Protein AF-A0A392SGS9-F1 (afdb_monomer_lite)

Foldseek 3Di:
DVVVVVCCVVCPCVVVVVVVVVVVVVVVVCVVVCALVNQLVVLPVPDDPPDPSSVVSNVPRDDDD

Radius of gyration: 18.76 Å; chains: 1; bounding box: 36×31×45 Å

Organism: NCBI:txid97028

Sequence (65 aa):
MKELASIIETGSNSKEVRRIFRAVRLTMALRPKLTAPVLSSFIDHVLPPASDSHSRLSSYLPNPK

Secondary structure (DSSP, 8-state):
-HHHHHHHHT-TTHHHHHHHHHHHHHHHHHGGG--HHHHHHHHHHHS-TT-HHHHHHHTTSPPP-

Structure (mmCIF, N/CA/C/O backbone):
data_AF-A0A392SGS9-F1
#
_entry.id   AF-A0A392SGS9-F1
#
loop_
_atom_site.group_PDB
_atom_site.id
_atom_site.type_symbol
_atom_site.labe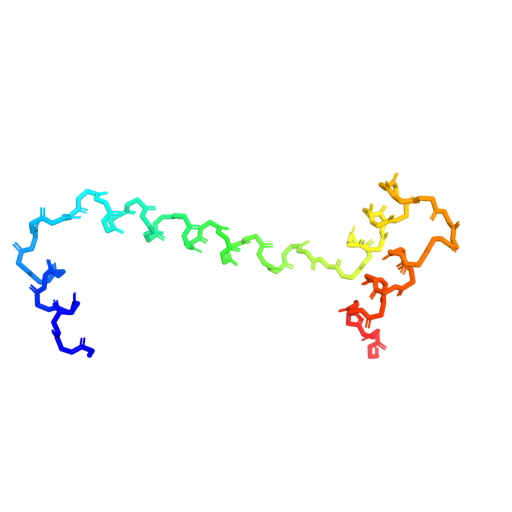l_atom_id
_atom_site.label_alt_id
_atom_site.label_comp_id
_atom_site.label_asym_id
_atom_site.label_entity_id
_atom_site.label_seq_id
_atom_site.pdbx_PDB_ins_code
_atom_site.Cartn_x
_atom_site.Cartn_y
_atom_site.Cartn_z
_atom_site.occupancy
_atom_site.B_iso_or_equiv
_atom_site.auth_seq_id
_atom_site.auth_comp_id
_atom_site.auth_asym_id
_atom_site.auth_atom_id
_atom_site.pdbx_PDB_model_num
ATOM 1 N N . MET A 1 1 ? -0.471 20.753 20.658 1.00 50.41 1 MET A N 1
ATOM 2 C CA . MET A 1 1 ? -0.818 19.345 20.982 1.00 50.41 1 MET A CA 1
ATOM 3 C C . MET A 1 1 ? -1.883 19.199 22.071 1.00 50.41 1 MET A C 1
ATOM 5 O O . MET A 1 1 ? -2.711 18.314 21.934 1.00 50.41 1 MET A O 1
ATOM 9 N N . LYS A 1 2 ? -1.908 20.034 23.125 1.00 57.97 2 LYS A N 1
ATOM 10 C CA . LYS A 1 2 ? -2.885 19.914 24.232 1.00 57.97 2 LYS A CA 1
ATOM 11 C C . LYS A 1 2 ? -4.356 20.131 23.833 1.00 57.97 2 LYS A C 1
ATOM 13 O O . LYS A 1 2 ? -5.236 19.517 24.413 1.00 57.97 2 LYS A O 1
ATOM 18 N N . GLU A 1 3 ? -4.607 20.949 22.818 1.00 57.84 3 GLU A N 1
ATOM 19 C CA . GLU A 1 3 ? -5.962 21.325 22.390 1.00 57.84 3 GLU A CA 1
ATOM 20 C C . GLU A 1 3 ? -6.712 20.204 21.647 1.00 57.84 3 GLU A C 1
ATOM 22 O O . GLU A 1 3 ? -7.909 20.020 21.827 1.00 57.84 3 GLU A O 1
ATOM 27 N N . LEU A 1 4 ? -6.004 19.368 20.876 1.00 60.41 4 LEU A N 1
ATOM 28 C CA . LEU A 1 4 ? -6.618 18.192 20.245 1.00 60.41 4 LEU A CA 1
ATOM 29 C C . LEU A 1 4 ? -6.980 17.116 21.276 1.00 60.41 4 LEU A C 1
ATOM 31 O O . LEU A 1 4 ? -7.981 16.424 21.112 1.00 60.41 4 LEU A O 1
ATOM 35 N N . ALA A 1 5 ? -6.193 16.992 22.349 1.00 62.47 5 ALA A N 1
ATOM 36 C CA . ALA A 1 5 ? -6.477 16.057 23.43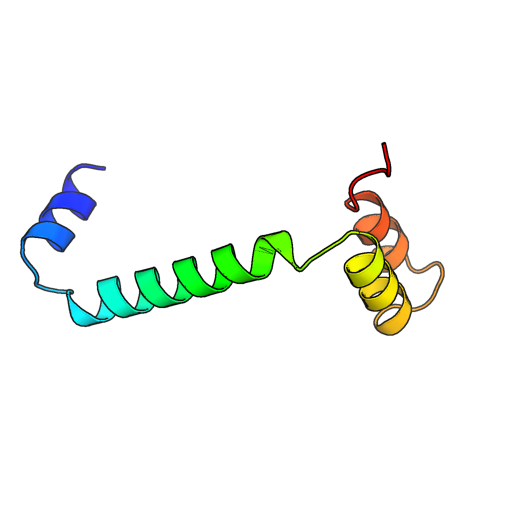3 1.00 62.47 5 ALA A CA 1
ATOM 37 C C . ALA A 1 5 ? -7.731 16.468 24.225 1.00 62.47 5 ALA A C 1
ATOM 39 O O . ALA A 1 5 ? -8.591 15.624 24.471 1.00 62.47 5 ALA A O 1
ATOM 40 N N . SER A 1 6 ? -7.895 17.760 24.534 1.00 64.44 6 SER A N 1
ATOM 41 C CA . SER A 1 6 ? -9.055 18.253 25.291 1.00 64.44 6 SER A CA 1
ATOM 42 C C . SER A 1 6 ? -10.378 18.141 24.520 1.00 64.44 6 SER A C 1
ATOM 44 O O . SER A 1 6 ? -11.413 17.838 25.115 1.00 64.44 6 SER A O 1
ATOM 46 N N . ILE A 1 7 ? -10.363 18.318 23.192 1.00 62.78 7 ILE A N 1
ATOM 47 C CA . ILE A 1 7 ? -11.545 18.146 22.320 1.00 62.78 7 ILE A CA 1
ATOM 48 C C . ILE A 1 7 ? -11.953 16.663 22.201 1.00 62.78 7 ILE A C 1
ATOM 50 O O . ILE A 1 7 ? -13.136 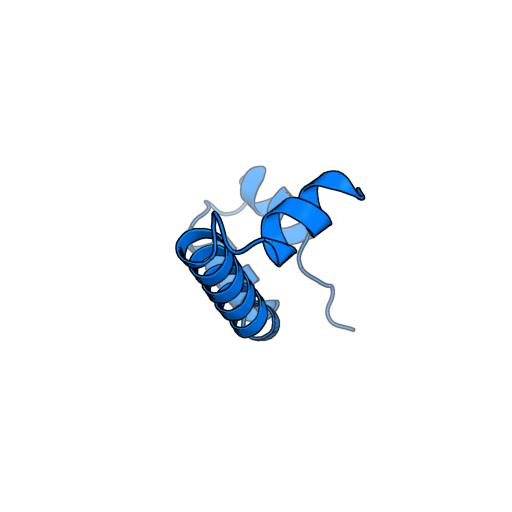16.345 22.047 1.00 62.78 7 ILE A O 1
ATOM 54 N N . ILE A 1 8 ? -10.991 15.738 22.293 1.00 62.47 8 ILE A N 1
ATOM 55 C CA . ILE A 1 8 ? -11.255 14.290 22.326 1.00 62.47 8 ILE A CA 1
ATOM 56 C C . ILE A 1 8 ? -11.836 13.877 23.686 1.00 62.47 8 ILE A C 1
ATOM 58 O O . ILE A 1 8 ? -12.822 13.137 23.719 1.00 62.47 8 ILE A O 1
ATOM 62 N N . GLU A 1 9 ? -11.269 14.373 24.790 1.00 64.19 9 GLU A N 1
ATOM 63 C CA . GLU A 1 9 ? -11.734 14.084 26.157 1.00 64.19 9 GLU A CA 1
ATOM 64 C C . GLU A 1 9 ? -13.154 14.599 26.430 1.00 64.19 9 GLU A C 1
ATOM 66 O O . GLU A 1 9 ? -13.933 13.927 27.101 1.00 64.19 9 GLU A O 1
ATOM 71 N N . THR A 1 10 ? -13.538 15.743 25.857 1.00 65.00 10 THR A N 1
ATOM 72 C CA . THR A 1 10 ? -14.876 16.340 26.040 1.00 65.00 10 THR A CA 1
ATOM 73 C C . THR A 1 10 ? -15.990 15.658 25.237 1.00 65.00 10 THR A C 1
ATOM 75 O O . THR A 1 10 ? -17.151 16.049 25.335 1.00 65.00 10 THR A O 1
ATOM 78 N N . GLY A 1 11 ? -15.689 14.628 24.437 1.00 58.38 11 GLY A N 1
ATOM 79 C CA . GLY A 1 11 ? -16.703 13.802 23.766 1.00 58.38 11 GLY A CA 1
ATOM 80 C C . GLY A 1 11 ? -17.493 14.496 22.643 1.00 58.38 11 GLY A C 1
ATOM 81 O O . GLY A 1 11 ? -18.295 13.835 21.978 1.00 58.38 11 GLY A O 1
ATOM 82 N N . SER A 1 12 ? -17.223 15.776 22.368 1.00 59.59 12 SER A N 1
ATOM 83 C CA . SER A 1 12 ? -17.950 16.606 21.394 1.00 59.59 12 SER A CA 1
ATOM 84 C C . SER A 1 12 ? -17.870 16.060 19.955 1.00 59.59 12 SER A C 1
ATOM 86 O O . SER A 1 12 ? -18.827 16.160 19.196 1.00 59.59 12 SER A O 1
ATOM 88 N N . ASN A 1 13 ? -16.798 15.327 19.615 1.00 58.72 13 ASN A N 1
ATOM 89 C CA . ASN A 1 13 ? -16.620 14.668 18.309 1.00 58.72 13 ASN A CA 1
ATOM 90 C C . ASN A 1 13 ? -16.530 13.135 18.381 1.00 58.72 13 ASN A C 1
ATOM 92 O O . ASN A 1 13 ? -15.948 12.475 17.516 1.00 58.72 13 ASN A O 1
ATOM 96 N N . SER A 1 14 ? -17.141 12.520 19.397 1.00 68.75 14 SER A N 1
ATOM 97 C CA . SER A 1 14 ? -16.992 11.088 19.691 1.00 68.75 14 SER A CA 1
ATOM 98 C C . SER A 1 14 ? -17.301 10.161 18.496 1.00 68.75 14 SER A C 1
ATOM 100 O O . SER A 1 14 ? -16.650 9.132 18.309 1.00 68.75 14 SER A O 1
ATOM 102 N N . LYS A 1 15 ? -18.267 10.506 17.628 1.00 80.38 15 LYS A N 1
ATOM 103 C CA . LYS A 1 15 ? -18.586 9.7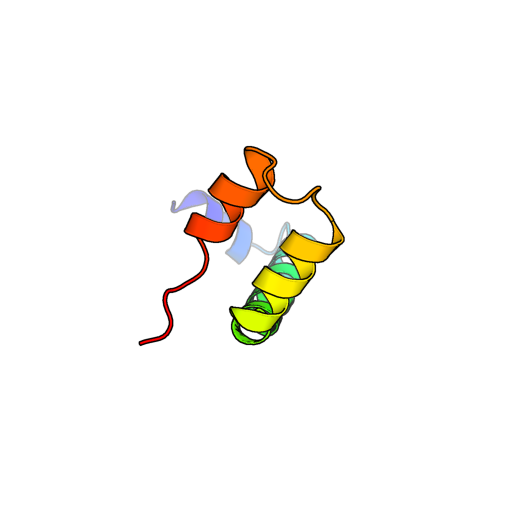06 16.424 1.00 80.38 15 LYS A CA 1
ATOM 104 C C . LYS A 1 15 ? -17.516 9.814 15.333 1.00 80.38 15 LYS A C 1
ATOM 106 O O . LYS A 1 15 ? -17.225 8.812 14.684 1.00 80.38 15 LYS A O 1
ATOM 111 N N . GLU A 1 16 ? -16.956 10.995 15.111 1.00 80.31 16 GLU A N 1
ATOM 112 C CA . GLU A 1 16 ? -15.919 11.228 14.098 1.00 80.31 16 GLU A CA 1
ATOM 113 C C . GLU A 1 16 ? -14.583 10.650 14.529 1.00 80.31 16 GLU A C 1
ATOM 115 O O . GLU A 1 16 ? -13.983 9.886 13.777 1.00 80.31 16 GLU A O 1
ATOM 120 N N . VAL A 1 17 ? -14.198 10.874 15.784 1.00 81.69 17 VAL A N 1
ATOM 121 C CA . VAL A 1 17 ? -12.995 10.280 16.376 1.00 81.69 17 VAL A CA 1
ATOM 122 C C . VAL A 1 17 ? -13.055 8.752 16.296 1.00 81.69 17 VAL A C 1
ATOM 124 O O . VAL A 1 17 ? -12.091 8.116 15.871 1.00 81.69 17 VAL A O 1
ATOM 127 N N . ARG A 1 18 ? -14.212 8.137 16.592 1.00 83.62 18 ARG A N 1
ATOM 128 C CA . ARG A 1 18 ? -14.398 6.686 16.408 1.00 83.62 18 ARG A CA 1
ATOM 129 C C . ARG A 1 18 ? -14.274 6.243 14.951 1.00 83.62 18 ARG A C 1
ATOM 131 O O . ARG A 1 18 ? -13.701 5.184 14.704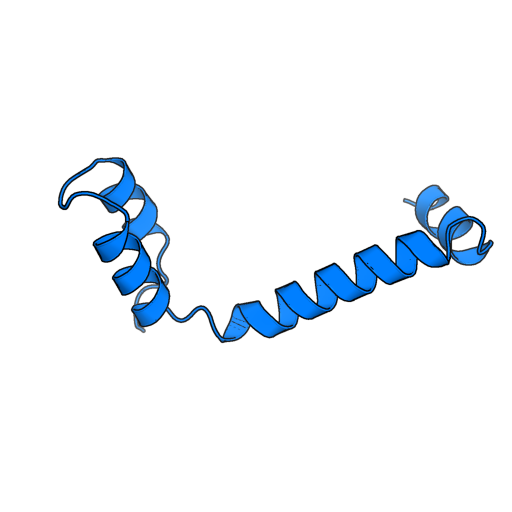 1.00 83.62 18 ARG A O 1
ATOM 138 N N . ARG A 1 19 ? -14.814 7.003 13.991 1.00 87.56 19 ARG A N 1
ATOM 139 C CA . ARG A 1 19 ? -14.690 6.691 12.554 1.00 87.56 19 ARG A CA 1
ATOM 140 C C . ARG A 1 19 ? -13.232 6.752 12.101 1.00 87.56 19 ARG A C 1
ATOM 142 O O . ARG A 1 19 ? -12.766 5.801 11.479 1.00 87.56 19 ARG A O 1
ATOM 149 N N . ILE A 1 20 ? -12.506 7.798 12.493 1.00 89.31 20 ILE A N 1
ATOM 150 C CA . ILE A 1 20 ? -11.074 7.957 12.209 1.00 89.31 20 ILE A CA 1
ATOM 151 C C . ILE A 1 20 ? -10.290 6.795 12.818 1.00 89.31 20 ILE A C 1
ATOM 153 O O . ILE A 1 20 ? -9.541 6.122 12.116 1.00 89.31 20 ILE A O 1
ATOM 157 N N . PHE A 1 21 ? -10.516 6.484 14.094 1.00 87.00 21 PHE A N 1
ATOM 158 C CA . PHE A 1 21 ? -9.822 5.388 14.766 1.00 87.00 21 PHE A CA 1
ATOM 159 C C . PHE A 1 21 ? -10.087 4.027 14.106 1.00 87.00 21 PHE A C 1
ATOM 161 O O . PHE A 1 21 ? -9.168 3.224 13.944 1.00 87.00 21 PHE A O 1
ATOM 168 N N . ARG A 1 22 ? -11.328 3.764 13.673 1.00 91.44 22 ARG A N 1
ATOM 169 C CA . ARG A 1 22 ? -11.669 2.552 12.909 1.00 91.44 22 ARG A CA 1
ATOM 170 C C . ARG A 1 22 ? -10.928 2.499 11.575 1.00 91.44 22 ARG A C 1
ATOM 172 O O . ARG A 1 22 ? -10.356 1.458 11.268 1.00 91.44 22 ARG A O 1
ATOM 179 N N . ALA A 1 23 ? -10.897 3.600 10.824 1.00 93.75 23 ALA A N 1
ATOM 180 C CA . ALA A 1 23 ? -10.154 3.678 9.568 1.00 93.75 23 ALA A CA 1
ATOM 181 C C . ALA A 1 23 ? -8.657 3.413 9.790 1.00 93.75 23 ALA A C 1
ATOM 183 O O . ALA A 1 23 ? -8.090 2.545 9.136 1.00 93.75 23 ALA A O 1
ATOM 184 N N . VAL A 1 24 ? -8.043 4.058 10.788 1.00 94.00 24 VAL A N 1
ATOM 185 C CA . VAL A 1 24 ? -6.634 3.836 11.153 1.00 94.00 24 VAL A CA 1
ATOM 186 C C . VAL A 1 24 ? -6.375 2.372 11.509 1.00 94.00 24 VAL A C 1
ATOM 188 O O . VAL A 1 24 ? -5.414 1.787 11.013 1.00 94.00 24 VAL A O 1
ATOM 191 N N . ARG A 1 25 ? -7.239 1.746 12.320 1.00 93.69 25 ARG A N 1
ATOM 192 C CA . ARG A 1 25 ? -7.112 0.321 12.667 1.00 93.69 25 ARG A CA 1
ATOM 193 C C . ARG A 1 25 ? -7.182 -0.587 11.446 1.00 93.69 25 ARG A C 1
ATOM 195 O O . ARG A 1 25 ? -6.384 -1.516 11.356 1.00 93.69 25 ARG A O 1
ATOM 202 N N . LEU A 1 26 ? -8.110 -0.332 10.527 1.00 95.50 26 LEU A N 1
ATOM 203 C CA . LEU A 1 26 ? -8.224 -1.100 9.286 1.00 95.50 26 LEU A CA 1
ATOM 204 C C . LEU A 1 26 ? -6.970 -0.934 8.419 1.00 95.50 26 LEU A C 1
ATOM 206 O O . LEU A 1 26 ? -6.413 -1.931 7.966 1.00 95.50 26 LEU A O 1
ATOM 210 N N . THR A 1 27 ? -6.465 0.293 8.274 1.00 94.38 27 THR A N 1
ATOM 211 C CA . THR A 1 27 ? -5.217 0.573 7.549 1.00 94.38 27 THR A CA 1
ATOM 212 C C . THR A 1 27 ? -4.021 -0.140 8.186 1.00 94.38 27 THR A C 1
ATOM 214 O O . THR A 1 27 ? -3.221 -0.759 7.487 1.00 94.38 27 THR A O 1
ATOM 217 N N . MET A 1 28 ? -3.907 -0.119 9.517 1.00 92.94 28 MET A N 1
ATOM 218 C CA . MET A 1 28 ? -2.840 -0.821 10.240 1.00 92.94 28 MET A CA 1
ATOM 219 C C . MET A 1 28 ? -2.948 -2.344 10.121 1.00 92.94 28 MET A C 1
ATOM 221 O O . MET A 1 28 ? -1.924 -3.006 9.983 1.00 92.94 28 MET A O 1
ATOM 225 N N . ALA A 1 29 ? -4.161 -2.902 10.115 1.00 93.50 29 ALA A N 1
ATOM 226 C CA . ALA A 1 29 ? -4.382 -4.334 9.908 1.00 93.50 29 ALA A CA 1
ATOM 227 C C . ALA A 1 29 ? -4.070 -4.786 8.470 1.00 93.50 29 ALA A C 1
ATOM 229 O O . ALA A 1 29 ? -3.714 -5.945 8.250 1.00 93.50 29 ALA A O 1
ATOM 230 N N . LEU A 1 30 ? -4.195 -3.884 7.491 1.00 91.19 30 LEU A N 1
ATOM 231 C CA . LEU A 1 30 ? -3.840 -4.151 6.098 1.00 91.19 30 LEU A CA 1
ATOM 232 C C . LEU A 1 30 ? -2.327 -4.074 5.861 1.00 91.19 30 LEU A C 1
ATOM 234 O O . LEU A 1 30 ? -1.798 -4.878 5.099 1.00 91.19 30 LEU A O 1
ATOM 238 N N . ARG A 1 31 ? -1.622 -3.158 6.539 1.00 88.88 31 ARG A N 1
ATOM 239 C CA . ARG A 1 31 ? -0.176 -2.924 6.381 1.00 88.88 31 ARG A CA 1
ATOM 240 C C . ARG A 1 31 ? 0.689 -4.200 6.323 1.00 88.88 31 ARG A C 1
ATOM 242 O O . ARG A 1 31 ? 1.473 -4.293 5.386 1.00 88.88 31 ARG A O 1
ATOM 249 N N . PRO A 1 32 ? 0.576 -5.188 7.236 1.00 89.06 32 PRO A N 1
ATOM 250 C CA . PRO A 1 32 ? 1.410 -6.395 7.177 1.00 89.06 32 PRO A CA 1
ATOM 251 C C . PRO A 1 32 ? 1.070 -7.336 6.009 1.00 89.06 32 PRO A C 1
ATOM 253 O O . PRO A 1 32 ? 1.862 -8.218 5.696 1.00 89.06 32 PRO A O 1
ATOM 256 N N . LYS A 1 33 ? -0.092 -7.171 5.364 1.00 90.00 33 LYS A N 1
ATOM 257 C CA . LYS A 1 33 ? -0.510 -7.972 4.202 1.00 90.00 33 LYS A CA 1
ATOM 258 C C . LYS A 1 33 ? 0.050 -7.439 2.882 1.00 90.00 33 LYS A C 1
ATOM 260 O O . LYS A 1 33 ? 0.038 -8.156 1.887 1.00 90.00 33 LYS A O 1
ATOM 265 N N . LEU A 1 34 ? 0.531 -6.195 2.866 1.00 89.56 34 LEU A N 1
ATOM 266 C CA . LEU A 1 34 ? 1.164 -5.568 1.706 1.00 89.56 34 LEU A CA 1
ATOM 267 C C . LEU A 1 34 ? 2.629 -6.011 1.621 1.00 89.56 34 LEU A C 1
ATOM 269 O O . LEU A 1 34 ? 3.548 -5.264 1.952 1.00 89.56 34 LEU A O 1
ATOM 273 N N . THR A 1 35 ? 2.833 -7.271 1.240 1.00 91.75 35 THR A N 1
ATOM 274 C CA . THR A 1 35 ? 4.167 -7.860 1.088 1.00 91.75 35 THR A CA 1
ATOM 275 C C . THR A 1 35 ? 4.843 -7.359 -0.191 1.00 91.75 35 THR A C 1
ATOM 277 O O . THR A 1 35 ? 4.169 -6.977 -1.149 1.00 91.75 35 THR A O 1
ATOM 280 N N . ALA A 1 36 ? 6.182 -7.380 -0.231 1.00 90.69 36 ALA A N 1
ATOM 281 C CA . ALA A 1 36 ? 6.939 -6.972 -1.420 1.00 90.69 36 ALA A CA 1
ATOM 282 C C . ALA A 1 36 ? 6.491 -7.690 -2.710 1.00 90.69 36 ALA A C 1
ATOM 284 O O . ALA A 1 36 ? 6.296 -6.998 -3.707 1.00 90.69 36 ALA A O 1
ATOM 285 N N . PRO A 1 37 ? 6.222 -9.015 -2.714 1.00 92.06 37 PRO A N 1
ATOM 286 C CA . PRO A 1 37 ? 5.718 -9.696 -3.908 1.00 92.06 37 PRO A CA 1
ATOM 287 C C . PRO A 1 37 ? 4.352 -9.181 -4.376 1.00 92.06 37 PRO A C 1
ATOM 289 O O . PRO A 1 37 ? 4.146 -8.982 -5.569 1.00 92.06 37 PRO A O 1
ATOM 292 N N . VAL A 1 38 ? 3.423 -8.930 -3.444 1.00 92.56 38 VAL A N 1
ATOM 293 C CA . VAL A 1 38 ? 2.081 -8.416 -3.770 1.00 92.56 38 VAL A CA 1
ATOM 294 C C . VAL A 1 38 ? 2.173 -7.009 -4.355 1.00 92.56 38 VAL A C 1
ATOM 296 O O . VAL A 1 38 ? 1.512 -6.706 -5.345 1.00 92.56 38 VAL A O 1
ATOM 299 N N . LEU A 1 39 ? 3.015 -6.158 -3.766 1.00 92.56 39 LEU A N 1
ATOM 300 C CA . LEU A 1 39 ? 3.228 -4.798 -4.250 1.00 92.56 39 LEU A CA 1
ATOM 301 C C . LEU A 1 39 ? 3.938 -4.778 -5.610 1.00 92.56 39 LEU A C 1
ATOM 303 O O . LEU A 1 39 ? 3.520 -4.018 -6.477 1.00 92.56 39 LEU A O 1
ATOM 307 N N . SER A 1 40 ? 4.941 -5.636 -5.826 1.00 93.00 40 SER A N 1
ATOM 308 C CA . SER A 1 40 ? 5.593 -5.795 -7.134 1.00 93.00 40 SER A CA 1
ATOM 309 C C . SER A 1 40 ? 4.581 -6.198 -8.202 1.00 93.00 40 SER A C 1
ATOM 311 O O . SER A 1 40 ? 4.431 -5.496 -9.194 1.00 93.00 40 SER A O 1
ATOM 313 N N . SER A 1 41 ? 3.806 -7.260 -7.953 1.00 93.75 41 SER A N 1
ATOM 314 C CA . SER A 1 41 ? 2.794 -7.737 -8.900 1.00 93.75 41 SER A CA 1
ATOM 315 C C . SER A 1 41 ? 1.735 -6.678 -9.210 1.00 93.75 41 SER A C 1
ATOM 317 O O . SER A 1 41 ? 1.265 -6.600 -10.343 1.00 93.75 41 SER A O 1
ATOM 319 N N . PHE A 1 42 ? 1.362 -5.850 -8.231 1.00 94.31 42 PHE A N 1
ATOM 320 C CA . PHE A 1 42 ? 0.449 -4.734 -8.453 1.00 94.31 42 PHE A CA 1
ATOM 321 C C . PHE A 1 42 ? 1.069 -3.648 -9.344 1.00 94.31 42 PHE A C 1
ATOM 323 O O . PHE A 1 42 ? 0.413 -3.169 -10.267 1.00 94.31 42 PHE A O 1
ATOM 330 N N . ILE A 1 43 ? 2.326 -3.274 -9.096 1.00 94.62 43 ILE A N 1
ATOM 331 C CA . ILE A 1 43 ? 3.054 -2.287 -9.906 1.00 94.62 43 ILE A CA 1
ATOM 332 C C . ILE A 1 43 ? 3.190 -2.784 -11.353 1.00 94.62 43 ILE A C 1
ATOM 334 O O . ILE A 1 43 ? 2.884 -2.031 -12.276 1.00 94.62 43 ILE A O 1
ATOM 338 N N . ASP A 1 44 ? 3.559 -4.053 -11.542 1.00 94.81 44 ASP A N 1
ATOM 339 C CA . ASP A 1 44 ? 3.676 -4.695 -12.859 1.00 94.81 44 ASP A CA 1
ATOM 340 C C . ASP A 1 44 ? 2.332 -4.772 -13.600 1.00 94.81 44 ASP A C 1
ATOM 342 O O . ASP A 1 44 ? 2.289 -4.716 -14.827 1.00 94.81 44 ASP A O 1
ATOM 346 N N . HIS A 1 45 ? 1.223 -4.898 -12.865 1.00 95.19 45 HIS A N 1
ATOM 347 C CA . HIS A 1 45 ? -0.118 -4.964 -13.442 1.00 95.19 45 HIS A CA 1
ATOM 348 C C . HIS A 1 45 ? -0.644 -3.597 -13.896 1.00 95.19 45 HIS A C 1
ATOM 350 O O . HIS A 1 45 ? -1.305 -3.499 -14.929 1.00 95.19 45 HIS A O 1
ATOM 356 N N . VAL A 1 46 ? -0.407 -2.550 -13.104 1.00 96.38 46 VAL A N 1
ATOM 357 C CA . VAL A 1 46 ? -1.044 -1.239 -13.306 1.00 96.38 46 VAL A CA 1
ATOM 358 C C . VAL A 1 46 ? -0.206 -0.319 -14.192 1.00 96.38 46 VAL A C 1
ATOM 360 O O . VAL A 1 46 ? -0.753 0.600 -14.804 1.00 96.38 46 VAL A O 1
ATOM 363 N N . LEU A 1 47 ? 1.108 -0.538 -14.275 1.00 95.25 47 LEU A N 1
ATOM 364 C CA . LEU A 1 47 ? 2.016 0.349 -14.995 1.00 95.25 47 LEU A CA 1
ATOM 365 C C . LEU A 1 47 ? 2.663 -0.348 -16.192 1.00 95.25 47 LEU A C 1
ATOM 367 O O . LEU A 1 47 ? 3.075 -1.501 -16.082 1.00 95.25 47 LEU A O 1
ATOM 371 N N . PRO A 1 48 ? 2.835 0.363 -17.321 1.00 92.50 48 PRO A N 1
ATOM 372 C CA . PRO A 1 48 ? 3.632 -0.142 -18.424 1.00 92.50 48 PRO A CA 1
ATOM 373 C C . PRO A 1 48 ? 5.059 -0.474 -17.957 1.00 92.50 48 PRO A C 1
ATOM 375 O O . PRO A 1 48 ? 5.673 0.350 -17.255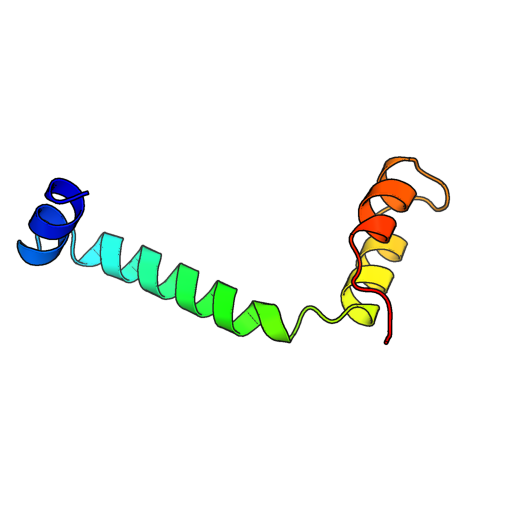 1.00 92.50 48 PRO A O 1
ATOM 378 N N . PRO A 1 49 ? 5.612 -1.630 -18.368 1.00 85.06 49 PRO A N 1
ATOM 379 C CA . PRO A 1 49 ? 7.009 -1.962 -18.125 1.00 85.06 49 PRO A CA 1
ATOM 380 C C . PRO A 1 49 ? 7.931 -0.846 -18.628 1.00 85.06 49 PRO A C 1
ATOM 382 O O . PRO A 1 49 ? 7.667 -0.243 -19.667 1.00 85.06 49 PRO A O 1
ATOM 385 N N . ALA A 1 50 ? 9.008 -0.571 -17.888 1.00 85.31 50 ALA A N 1
ATOM 386 C CA . ALA A 1 50 ? 9.995 0.474 -18.193 1.00 85.31 50 ALA A CA 1
ATOM 387 C C . ALA A 1 50 ? 9.476 1.928 -18.187 1.00 85.31 50 ALA A C 1
ATOM 389 O O . ALA A 1 50 ? 10.203 2.837 -18.581 1.00 85.31 50 ALA A O 1
ATOM 390 N N . SER A 1 51 ? 8.257 2.181 -17.698 1.00 93.88 51 SER A N 1
ATOM 391 C CA . SER A 1 51 ? 7.830 3.550 -17.400 1.00 93.88 51 SER A CA 1
ATOM 392 C C . SER A 1 51 ? 8.602 4.129 -16.208 1.00 93.88 51 SER A C 1
ATOM 394 O O . SER A 1 51 ? 8.920 3.422 -15.247 1.00 93.88 51 SER A O 1
ATOM 396 N N . ASP A 1 52 ? 8.849 5.440 -16.221 1.00 94.56 52 ASP A N 1
ATOM 397 C CA . ASP A 1 52 ? 9.520 6.131 -15.109 1.00 94.56 52 ASP A CA 1
ATOM 398 C C . ASP A 1 52 ? 8.786 5.921 -13.778 1.00 94.56 52 ASP A C 1
ATOM 400 O O . ASP A 1 52 ? 9.402 5.752 -12.724 1.00 94.56 52 ASP A O 1
ATOM 404 N N . SER A 1 53 ? 7.450 5.893 -13.821 1.00 94.50 53 SER A N 1
ATOM 405 C CA . SER A 1 53 ? 6.602 5.601 -12.665 1.00 94.50 53 SER A CA 1
ATOM 406 C C . SER A 1 53 ? 6.828 4.190 -12.125 1.00 94.50 53 SER A C 1
ATOM 408 O O . SER A 1 53 ? 6.921 4.027 -10.909 1.00 94.50 53 SER A O 1
ATOM 410 N N . HIS A 1 54 ? 6.949 3.190 -13.005 1.00 95.00 54 HIS A N 1
ATOM 411 C CA . HIS A 1 54 ? 7.233 1.805 -12.619 1.00 95.00 54 HIS A CA 1
ATOM 412 C C . HIS A 1 54 ? 8.591 1.702 -11.919 1.00 95.00 54 HIS A C 1
ATOM 414 O O . HIS A 1 54 ? 8.659 1.208 -10.792 1.00 95.00 54 HIS A O 1
ATOM 420 N N . SER A 1 55 ? 9.644 2.267 -12.518 1.00 93.25 55 SER A N 1
ATOM 421 C CA . SER A 1 55 ? 11.002 2.260 -11.953 1.00 93.25 55 SER A CA 1
ATOM 422 C C . SER A 1 55 ? 11.060 2.935 -10.577 1.00 93.25 55 SER A C 1
ATOM 424 O O . SER A 1 55 ? 11.558 2.363 -9.601 1.00 93.25 55 SER A O 1
ATOM 426 N N . ARG A 1 56 ? 10.463 4.128 -10.456 1.00 94.44 56 ARG A N 1
ATOM 427 C CA . ARG A 1 56 ? 10.419 4.871 -9.189 1.00 94.44 56 ARG A CA 1
ATOM 428 C C . ARG A 1 56 ? 9.669 4.107 -8.106 1.00 94.44 56 ARG A C 1
ATOM 430 O O . ARG A 1 56 ? 10.166 4.020 -6.988 1.00 94.44 56 ARG A O 1
ATOM 437 N N . LEU A 1 57 ? 8.496 3.554 -8.409 1.00 93.06 57 LEU A N 1
ATOM 438 C CA . LEU A 1 57 ? 7.698 2.842 -7.410 1.00 93.06 57 LEU A CA 1
ATOM 439 C C . LEU A 1 57 ? 8.337 1.519 -6.989 1.00 93.06 57 LEU A C 1
ATOM 441 O O . LEU A 1 57 ? 8.347 1.206 -5.799 1.00 93.06 57 LEU A O 1
ATOM 445 N N . SER A 1 58 ? 8.944 0.801 -7.933 1.00 92.00 58 SER A N 1
ATOM 446 C CA . SER A 1 58 ? 9.683 -0.431 -7.652 1.00 92.00 58 SER A CA 1
ATOM 447 C C . SER A 1 58 ? 10.860 -0.192 -6.700 1.00 92.00 58 SER A C 1
ATOM 449 O O . SER A 1 58 ? 11.110 -1.016 -5.826 1.00 92.00 58 SER A O 1
ATOM 451 N N . SER A 1 59 ? 11.529 0.966 -6.782 1.00 92.25 59 SER A N 1
ATOM 452 C CA . SER A 1 59 ? 12.636 1.319 -5.874 1.00 92.25 59 SER A CA 1
ATOM 453 C C . SER A 1 59 ? 12.238 1.505 -4.401 1.00 92.25 59 SER A C 1
ATOM 455 O O . SER A 1 59 ? 13.098 1.444 -3.524 1.00 92.25 59 SER A O 1
ATOM 457 N N . TYR A 1 60 ? 10.948 1.713 -4.105 1.00 91.81 60 TYR A N 1
ATOM 458 C CA . TYR A 1 60 ? 10.445 1.811 -2.729 1.00 91.81 60 TYR A CA 1
ATOM 459 C C . TYR A 1 60 ? 10.083 0.452 -2.123 1.00 91.81 60 TYR A C 1
ATOM 461 O O . TYR A 1 60 ? 9.743 0.385 -0.936 1.00 91.81 60 TYR A O 1
ATOM 469 N N . LEU A 1 61 ? 10.118 -0.625 -2.914 1.00 90.00 61 LEU A N 1
ATOM 470 C CA . LEU A 1 61 ? 9.863 -1.959 -2.397 1.00 90.00 61 LEU A CA 1
ATOM 471 C C . LEU A 1 61 ? 11.002 -2.369 -1.456 1.00 90.00 61 LEU A C 1
ATOM 473 O O . LEU A 1 61 ? 12.174 -2.135 -1.754 1.00 90.00 61 LEU A O 1
ATOM 477 N N . PRO A 1 62 ? 10.685 -2.970 -0.299 1.00 84.19 62 PRO A N 1
ATOM 478 C CA . PRO A 1 62 ? 11.718 -3.402 0.623 1.00 84.19 62 PRO A CA 1
ATOM 479 C C . PRO A 1 62 ? 12.549 -4.509 -0.029 1.00 84.19 62 PRO A C 1
ATOM 481 O O . PRO A 1 62 ? 11.997 -5.506 -0.498 1.00 84.19 62 PRO A O 1
ATOM 484 N N . ASN A 1 63 ? 13.873 -4.329 -0.040 1.00 73.25 63 ASN A N 1
ATOM 485 C CA . ASN A 1 63 ? 14.795 -5.339 -0.546 1.00 73.25 63 ASN A CA 1
ATOM 486 C C . ASN A 1 63 ? 14.590 -6.652 0.225 1.00 73.25 63 ASN A C 1
ATOM 488 O O . ASN A 1 63 ? 14.525 -6.613 1.463 1.00 73.25 63 ASN A O 1
ATOM 492 N N . PRO A 1 64 ? 14.499 -7.805 -0.461 1.00 63.12 64 PRO A N 1
ATOM 493 C CA . PRO A 1 64 ? 14.569 -9.084 0.225 1.00 63.12 64 PRO A CA 1
ATOM 494 C C . PRO A 1 64 ? 15.918 -9.147 0.956 1.00 63.12 64 PRO A C 1
ATOM 496 O O . PRO A 1 64 ? 16.967 -8.949 0.344 1.00 63.12 64 PRO A O 1
ATOM 499 N N . LYS A 1 65 ? 15.865 -9.313 2.281 1.00 52.91 65 LYS A N 1
ATOM 500 C CA . LYS A 1 65 ? 17.041 -9.635 3.097 1.00 52.91 65 LYS A CA 1
ATOM 501 C C . LYS A 1 65 ? 17.475 -11.068 2.843 1.00 52.91 65 LYS A C 1
ATOM 503 O O . LYS A 1 65 ? 16.567 -11.912 2.671 1.00 52.91 65 LYS A O 1
#

pLDDT: mean 83.37, std 13.83, range [50.41, 96.38]